Protein AF-A0A0F7FI88-F1 (afdb_monomer_lite)

Radius of gyration: 14.15 Å; chains: 1; bounding box: 34×35×34 Å

Structure (mmCIF, N/CA/C/O backbone):
d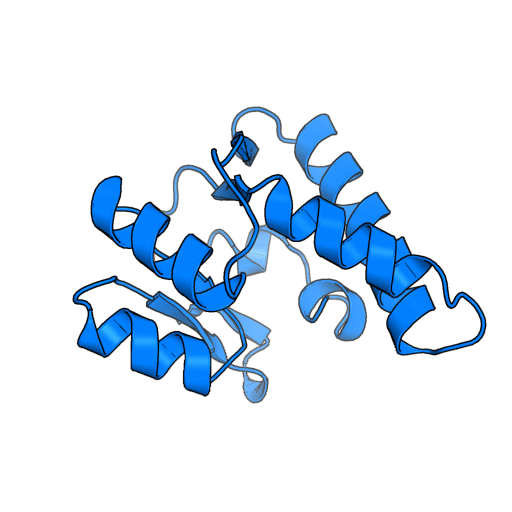ata_AF-A0A0F7FI88-F1
#
_entry.id   AF-A0A0F7FI88-F1
#
loop_
_atom_site.group_PDB
_atom_site.id
_atom_site.type_symbol
_atom_site.label_atom_id
_atom_site.label_alt_id
_atom_site.label_comp_id
_atom_site.label_asym_id
_atom_site.label_entity_id
_atom_site.label_seq_id
_atom_site.pdbx_PDB_ins_code
_atom_site.Cartn_x
_atom_site.Cartn_y
_atom_site.Cartn_z
_atom_site.occupancy
_atom_site.B_iso_or_equiv
_atom_site.auth_seq_id
_atom_site.auth_comp_id
_atom_site.auth_asym_id
_atom_site.auth_atom_id
_atom_site.pdbx_PDB_model_num
ATOM 1 N N . MET A 1 1 ? 4.806 3.608 -4.594 1.00 89.81 1 MET A N 1
ATOM 2 C CA . MET A 1 1 ? 5.409 4.461 -5.653 1.00 89.81 1 MET A CA 1
ATOM 3 C C . MET A 1 1 ? 5.254 5.963 -5.408 1.00 89.81 1 MET A C 1
ATOM 5 O O . MET A 1 1 ? 6.259 6.654 -5.443 1.00 89.81 1 MET A O 1
ATOM 9 N N . TYR A 1 2 ? 4.051 6.491 -5.142 1.00 89.94 2 TYR A N 1
ATOM 10 C CA . TYR A 1 2 ? 3.841 7.946 -4.999 1.00 89.94 2 TYR A CA 1
ATOM 11 C C . TYR A 1 2 ? 4.709 8.612 -3.913 1.00 89.94 2 TYR A C 1
ATOM 13 O O . TYR A 1 2 ? 5.276 9.674 -4.148 1.00 89.94 2 TYR A O 1
ATOM 21 N N . ILE A 1 3 ? 4.851 7.970 -2.745 1.00 90.38 3 ILE A N 1
ATOM 22 C CA . ILE A 1 3 ? 5.708 8.444 -1.640 1.00 90.38 3 ILE A CA 1
ATOM 23 C C . ILE A 1 3 ? 7.147 8.670 -2.127 1.00 90.38 3 ILE A C 1
ATOM 25 O O . ILE A 1 3 ? 7.717 9.728 -1.889 1.00 90.38 3 ILE A O 1
ATOM 29 N N . VAL A 1 4 ? 7.693 7.721 -2.894 1.00 91.75 4 VAL A N 1
ATOM 30 C CA . VAL A 1 4 ? 9.028 7.826 -3.501 1.00 91.75 4 VAL A CA 1
ATOM 31 C C . VAL A 1 4 ? 9.081 8.937 -4.543 1.00 91.75 4 VAL A C 1
ATOM 33 O O . VAL A 1 4 ? 9.974 9.777 -4.500 1.00 91.75 4 VAL A O 1
ATOM 36 N N . GLU A 1 5 ? 8.115 8.970 -5.464 1.00 90.56 5 GLU A N 1
ATOM 37 C CA . GLU A 1 5 ? 8.072 9.968 -6.538 1.00 90.56 5 GLU A CA 1
ATOM 38 C C . GLU A 1 5 ? 8.064 11.402 -5.989 1.00 90.56 5 GLU A C 1
ATOM 40 O O . GLU A 1 5 ? 8.700 12.294 -6.551 1.00 90.56 5 GLU A O 1
ATOM 45 N N . LYS A 1 6 ? 7.350 11.621 -4.883 1.00 89.12 6 LYS A N 1
ATOM 46 C CA . LYS A 1 6 ? 7.225 12.924 -4.227 1.00 89.12 6 LYS A CA 1
ATOM 47 C C . LYS A 1 6 ? 8.220 13.153 -3.094 1.00 89.12 6 LYS A C 1
ATOM 49 O O . LYS A 1 6 ? 8.166 14.217 -2.489 1.00 89.12 6 LYS A O 1
ATOM 54 N N . ARG A 1 7 ? 9.126 12.202 -2.838 1.00 89.69 7 ARG A N 1
ATOM 55 C CA . ARG A 1 7 ? 10.122 12.261 -1.754 1.00 89.69 7 ARG A CA 1
ATOM 56 C C . ARG A 1 7 ? 9.489 12.566 -0.389 1.00 89.69 7 ARG A C 1
ATOM 58 O O . ARG A 1 7 ? 9.991 13.390 0.365 1.00 89.69 7 ARG A O 1
ATOM 65 N N . LEU A 1 8 ? 8.357 11.927 -0.107 1.00 89.12 8 LEU A N 1
ATOM 66 C CA . LEU A 1 8 ? 7.630 12.085 1.152 1.00 89.12 8 LEU A CA 1
ATOM 67 C C . LEU A 1 8 ? 8.184 11.135 2.216 1.00 89.12 8 LEU A C 1
ATOM 69 O O . LEU A 1 8 ? 8.652 10.042 1.892 1.00 89.12 8 LEU A O 1
ATOM 73 N N . ASN A 1 9 ? 8.072 11.524 3.485 1.00 89.00 9 ASN A N 1
ATOM 74 C CA . ASN A 1 9 ? 8.404 10.655 4.608 1.00 89.00 9 ASN A CA 1
ATOM 75 C C . ASN A 1 9 ? 7.293 9.597 4.797 1.00 89.00 9 ASN A C 1
ATOM 77 O O . ASN A 1 9 ? 6.152 9.967 5.077 1.00 89.00 9 ASN A O 1
ATOM 81 N N . PRO A 1 10 ? 7.576 8.288 4.652 1.00 88.50 10 PRO A N 1
ATOM 82 C CA . PRO A 1 10 ? 6.553 7.250 4.773 1.00 88.50 10 PRO A CA 1
ATOM 83 C C . PRO A 1 10 ? 5.911 7.197 6.163 1.00 88.50 10 PRO A C 1
ATOM 85 O O . PRO A 1 10 ? 4.729 6.885 6.247 1.00 88.50 10 PRO A O 1
ATOM 88 N N . ILE A 1 11 ? 6.645 7.529 7.231 1.00 89.25 11 ILE A N 1
ATOM 89 C CA . ILE A 1 11 ? 6.098 7.525 8.594 1.00 89.25 11 ILE A CA 1
ATOM 90 C C . ILE A 1 11 ? 5.047 8.625 8.736 1.00 89.25 11 ILE A C 1
ATOM 92 O O . ILE A 1 11 ? 3.915 8.338 9.101 1.00 89.25 11 ILE A O 1
ATOM 96 N N . GLU A 1 12 ? 5.379 9.857 8.350 1.00 86.62 12 GLU A N 1
ATOM 97 C CA . GLU A 1 12 ? 4.441 10.989 8.401 1.00 86.62 12 GLU A CA 1
ATOM 98 C C . GLU A 1 12 ? 3.205 10.770 7.519 1.00 86.62 12 GLU A C 1
ATOM 100 O O . GLU A 1 12 ? 2.107 11.207 7.856 1.00 86.62 12 GLU A O 1
ATOM 105 N N . VAL A 1 13 ? 3.372 10.090 6.379 1.00 87.81 13 VAL A N 1
ATOM 106 C CA . VAL A 1 13 ? 2.264 9.809 5.460 1.00 87.81 13 VAL A CA 1
ATOM 107 C C . VAL A 1 13 ? 1.341 8.725 6.006 1.00 87.81 13 VAL A C 1
ATOM 109 O O . VAL A 1 13 ? 0.125 8.871 5.901 1.00 87.81 13 VAL A O 1
ATOM 112 N N . LEU A 1 14 ? 1.903 7.627 6.518 1.00 89.00 14 LEU A N 1
ATOM 113 C CA . LEU A 1 14 ? 1.150 6.423 6.881 1.00 89.00 14 LEU A CA 1
ATOM 114 C C . LEU A 1 14 ? 0.642 6.439 8.329 1.00 89.00 14 LEU A C 1
ATOM 116 O O . LEU A 1 14 ? -0.320 5.740 8.631 1.00 89.00 14 LEU A O 1
ATOM 120 N N . PHE A 1 15 ? 1.238 7.268 9.187 1.00 88.25 15 PHE A N 1
ATOM 121 C CA . PHE A 1 15 ? 0.855 7.466 10.585 1.00 88.25 15 PHE A CA 1
ATOM 122 C C . PHE A 1 15 ? 0.451 8.932 10.822 1.00 88.25 15 PHE A C 1
ATOM 124 O O . PHE A 1 15 ? 1.146 9.660 11.535 1.00 88.25 15 PHE A O 1
ATOM 131 N N . PRO A 1 16 ? -0.640 9.409 10.192 1.00 82.25 16 PRO A N 1
ATOM 132 C CA . PRO A 1 16 ? -1.092 10.783 10.373 1.00 82.25 16 PRO A CA 1
ATOM 133 C C . PRO A 1 16 ? -1.533 11.021 11.822 1.00 82.25 16 PRO A C 1
ATOM 135 O O . PRO A 1 16 ? -2.206 10.184 12.416 1.00 82.25 16 PRO A O 1
ATOM 138 N N . ALA A 1 17 ? -1.218 12.191 12.381 1.00 78.38 17 ALA A N 1
ATOM 139 C CA . ALA A 1 17 ? -1.577 12.533 13.761 1.00 78.38 17 ALA A CA 1
ATOM 140 C C . ALA A 1 17 ? -3.099 12.516 14.003 1.00 78.38 17 ALA A C 1
ATOM 142 O O . ALA A 1 17 ? -3.556 12.285 15.119 1.00 78.38 17 ALA A O 1
ATOM 143 N N . GLU A 1 18 ? -3.887 12.755 12.953 1.00 79.56 18 GLU A N 1
ATOM 144 C CA . GLU A 1 18 ? -5.344 12.822 13.016 1.00 79.56 18 GLU A CA 1
ATOM 145 C C . GLU A 1 18 ? -6.039 11.446 13.063 1.00 79.56 18 GLU A C 1
ATOM 147 O O . GLU A 1 18 ? -7.236 11.393 13.347 1.00 79.56 18 GLU A O 1
ATOM 152 N N . LYS A 1 19 ? -5.333 10.336 12.788 1.00 77.25 19 LYS A N 1
ATOM 153 C CA . LYS A 1 19 ? -5.895 8.978 12.874 1.00 77.25 19 LYS A CA 1
ATOM 154 C C . LYS A 1 19 ? -4.928 8.016 13.572 1.00 77.25 19 LYS A C 1
ATOM 156 O O . LYS A 1 19 ? -3.783 7.902 13.143 1.00 77.25 19 LYS A O 1
ATOM 161 N N . PRO A 1 20 ? -5.379 7.255 14.586 1.00 80.88 20 PRO A N 1
ATOM 162 C CA . PRO A 1 20 ? -4.523 6.321 15.308 1.00 80.88 20 PRO A CA 1
ATOM 163 C C . PRO A 1 20 ? -4.263 5.060 14.469 1.00 80.88 20 PRO A C 1
ATOM 165 O O . PRO A 1 20 ? -4.888 4.021 14.665 1.00 80.88 20 PRO A O 1
ATOM 168 N N . ILE A 1 21 ? -3.338 5.150 13.513 1.00 87.19 21 ILE A N 1
ATOM 169 C CA . ILE A 1 21 ? -2.811 3.985 12.800 1.00 87.19 21 ILE A CA 1
ATOM 170 C C . ILE A 1 21 ? -1.736 3.358 13.678 1.00 87.19 21 ILE A C 1
ATOM 172 O O . ILE A 1 21 ? -0.753 4.003 14.023 1.00 87.19 21 ILE A O 1
ATOM 176 N N . CYS A 1 22 ? -1.933 2.107 14.078 1.00 87.06 22 CYS A N 1
ATOM 177 C CA . CYS A 1 22 ? -0.984 1.395 14.933 1.00 87.06 22 CYS A CA 1
ATOM 178 C C . CYS A 1 22 ? 0.010 0.549 14.132 1.00 87.06 22 CYS A C 1
ATOM 180 O O . CYS A 1 22 ? 1.131 0.326 14.584 1.00 87.06 22 CYS A O 1
ATOM 182 N N . HIS A 1 23 ? -0.397 0.076 12.954 1.00 93.88 23 HIS A N 1
ATOM 183 C CA . HIS A 1 23 ? 0.378 -0.874 12.174 1.00 93.88 23 HIS A CA 1
ATOM 184 C C . HIS A 1 23 ? 0.006 -0.811 10.691 1.00 93.88 23 HIS A C 1
ATOM 186 O O . HIS A 1 23 ? -1.166 -0.671 10.340 1.00 93.88 23 HIS A O 1
ATOM 192 N N . VAL A 1 24 ? 1.002 -0.951 9.820 1.00 94.69 24 VAL A N 1
ATOM 193 C CA . VAL A 1 24 ? 0.839 -0.982 8.365 1.00 94.69 24 VAL A CA 1
ATOM 194 C C . VAL A 1 24 ? 1.228 -2.358 7.847 1.00 94.69 24 VAL A C 1
ATOM 196 O O . VAL A 1 24 ? 2.361 -2.807 8.004 1.00 94.69 24 VAL A O 1
ATOM 199 N N . VAL A 1 25 ? 0.291 -3.007 7.166 1.00 94.75 25 VAL A N 1
ATOM 200 C CA . VAL A 1 25 ? 0.544 -4.270 6.473 1.00 94.75 25 VAL A CA 1
ATOM 201 C C . VAL A 1 25 ? 0.848 -4.009 5.005 1.00 94.75 25 VAL A C 1
ATOM 203 O O . VAL A 1 25 ? 0.167 -3.228 4.341 1.00 94.75 25 VAL A O 1
ATOM 206 N N . ILE A 1 26 ? 1.877 -4.672 4.491 1.00 94.25 26 ILE A N 1
ATOM 207 C CA . ILE A 1 26 ? 2.263 -4.623 3.085 1.00 94.25 26 ILE A CA 1
ATOM 208 C C . ILE A 1 26 ? 1.958 -5.994 2.489 1.00 94.25 26 ILE A C 1
ATOM 210 O O . ILE A 1 26 ? 2.572 -6.984 2.882 1.00 94.25 26 ILE A O 1
ATOM 214 N N . PRO A 1 27 ? 1.003 -6.096 1.562 1.00 93.75 27 PRO A N 1
ATOM 215 C CA . PRO A 1 27 ? 0.741 -7.361 0.899 1.00 93.75 27 PRO A CA 1
ATOM 216 C C . PRO A 1 27 ? 1.874 -7.766 -0.045 1.00 93.75 27 PRO A C 1
ATOM 218 O O . PRO A 1 27 ? 2.391 -6.941 -0.801 1.00 93.75 27 PRO A O 1
ATOM 221 N N . ASP A 1 28 ? 2.230 -9.046 -0.051 1.00 91.81 28 ASP A N 1
ATOM 222 C CA . ASP A 1 28 ? 3.245 -9.614 -0.944 1.00 91.81 28 ASP A CA 1
ATOM 223 C C . ASP A 1 28 ? 2.929 -9.385 -2.431 1.00 91.81 28 ASP A C 1
ATOM 225 O O . ASP A 1 28 ? 3.827 -9.100 -3.223 1.00 91.81 28 ASP A O 1
ATOM 229 N N . VAL A 1 29 ? 1.649 -9.403 -2.809 1.00 91.25 29 VAL A N 1
ATOM 230 C CA . VAL A 1 29 ? 1.191 -9.100 -4.176 1.00 91.25 29 VAL A CA 1
ATOM 231 C C . VAL A 1 29 ? 1.601 -7.698 -4.642 1.00 91.25 29 VAL A C 1
ATOM 233 O O . VAL A 1 29 ? 1.962 -7.529 -5.806 1.00 91.25 29 VAL A O 1
ATOM 236 N N . VAL A 1 30 ? 1.638 -6.712 -3.735 1.00 91.19 30 VAL A N 1
ATOM 237 C CA . VAL A 1 30 ? 2.101 -5.345 -4.036 1.00 91.19 30 VAL A CA 1
ATOM 238 C C . VAL A 1 30 ? 3.605 -5.345 -4.280 1.00 91.19 30 VAL A C 1
ATOM 240 O O . VAL A 1 30 ? 4.087 -4.697 -5.208 1.00 91.19 30 VAL A O 1
ATOM 243 N N . HIS A 1 31 ? 4.363 -6.097 -3.480 1.00 90.62 31 HIS A N 1
ATOM 244 C CA . HIS A 1 31 ? 5.802 -6.241 -3.681 1.00 90.62 31 HIS A CA 1
ATOM 245 C C . HIS A 1 31 ? 6.114 -6.916 -5.026 1.00 90.62 31 HIS A C 1
ATOM 247 O O . HIS A 1 31 ? 6.953 -6.428 -5.783 1.00 90.62 31 HIS A O 1
ATOM 253 N N . ASN A 1 32 ? 5.380 -7.974 -5.375 1.00 90.50 32 ASN A N 1
ATOM 254 C CA . ASN A 1 32 ? 5.514 -8.670 -6.656 1.00 90.50 32 ASN A CA 1
ATOM 255 C C . ASN A 1 32 ? 5.206 -7.747 -7.847 1.00 90.50 32 ASN A C 1
ATOM 257 O O . ASN A 1 32 ? 5.888 -7.799 -8.872 1.00 90.50 32 ASN A O 1
ATOM 261 N N . GLU A 1 33 ? 4.199 -6.880 -7.731 1.00 90.50 33 GLU A N 1
ATOM 262 C CA . GLU A 1 33 ? 3.898 -5.889 -8.764 1.00 90.50 33 GLU A CA 1
ATOM 263 C C . GLU A 1 33 ? 5.021 -4.856 -8.912 1.00 90.50 33 GLU A C 1
ATOM 265 O O . GLU A 1 33 ? 5.443 -4.558 -10.031 1.00 90.50 33 GLU A O 1
ATOM 270 N N . LEU A 1 34 ? 5.569 -4.355 -7.800 1.00 93.12 34 LEU A N 1
ATOM 271 C CA . LEU A 1 34 ? 6.723 -3.458 -7.843 1.00 93.12 34 LEU A CA 1
ATOM 272 C C . LEU A 1 34 ? 7.926 -4.122 -8.520 1.00 93.12 34 LEU A C 1
ATOM 274 O O . LEU A 1 34 ? 8.589 -3.475 -9.329 1.00 93.12 34 LEU A O 1
ATOM 278 N N . GLN A 1 35 ? 8.184 -5.405 -8.244 1.00 93.12 35 GLN A N 1
ATOM 279 C CA . GLN A 1 35 ? 9.257 -6.157 -8.897 1.00 93.12 35 GLN A CA 1
ATOM 280 C C . GLN A 1 35 ? 9.046 -6.227 -10.412 1.00 93.12 35 GLN A C 1
ATOM 282 O O . GLN A 1 35 ? 9.955 -5.871 -11.167 1.00 93.12 35 GLN A O 1
ATOM 287 N N . LYS A 1 36 ? 7.837 -6.584 -10.866 1.00 92.12 36 LYS A N 1
ATOM 288 C CA . LYS A 1 36 ? 7.483 -6.595 -12.297 1.00 92.12 36 LYS A CA 1
ATOM 289 C C . LYS A 1 36 ? 7.691 -5.226 -12.943 1.00 92.12 36 LYS A C 1
ATOM 291 O O . LYS A 1 36 ? 8.292 -5.137 -14.008 1.00 92.12 36 LYS A O 1
ATOM 296 N N . LEU A 1 37 ? 7.246 -4.153 -12.287 1.00 92.81 37 LEU A N 1
ATOM 297 C CA . LEU A 1 37 ? 7.425 -2.786 -12.784 1.00 92.81 37 LEU A CA 1
ATOM 298 C C . LEU A 1 37 ? 8.899 -2.363 -12.825 1.00 92.81 37 LEU A C 1
ATOM 300 O O . LEU A 1 37 ? 9.298 -1.633 -13.728 1.00 92.81 37 LEU A O 1
ATOM 304 N N . SER A 1 38 ? 9.707 -2.818 -11.868 1.00 94.50 38 SER A N 1
ATOM 305 C CA . SER A 1 38 ? 11.136 -2.496 -11.779 1.00 94.50 38 SER A CA 1
ATOM 306 C C . SER A 1 38 ? 12.000 -3.195 -12.834 1.00 94.50 38 SER A C 1
ATOM 308 O O . SER A 1 38 ? 13.157 -2.813 -13.015 1.00 94.50 38 SER A O 1
ATOM 310 N N . ALA A 1 39 ? 11.454 -4.195 -13.537 1.00 92.75 39 ALA A N 1
ATOM 311 C CA . ALA A 1 39 ? 12.172 -4.925 -14.577 1.00 92.75 39 ALA A CA 1
ATOM 312 C C . ALA A 1 39 ? 12.598 -4.006 -15.735 1.00 92.75 39 ALA A C 1
ATOM 314 O O . ALA A 1 39 ? 13.706 -4.141 -16.252 1.00 92.75 39 ALA A O 1
ATOM 315 N N . ASP A 1 40 ? 11.768 -3.020 -16.089 1.00 91.06 40 ASP A N 1
ATOM 316 C CA . ASP A 1 40 ? 12.117 -1.998 -17.078 1.00 91.06 40 ASP A CA 1
ATOM 317 C C . ASP A 1 40 ? 12.846 -0.816 -16.421 1.00 91.06 40 ASP A C 1
ATOM 319 O O . ASP A 1 40 ? 12.276 0.250 -16.156 1.00 91.06 40 ASP A O 1
ATOM 323 N N . LYS A 1 41 ? 14.141 -1.016 -16.167 1.00 82.06 41 LYS A N 1
ATOM 324 C CA . LYS A 1 41 ? 15.019 -0.027 -15.521 1.00 82.06 41 LYS A CA 1
ATOM 325 C C . LYS A 1 41 ? 15.300 1.214 -16.374 1.00 82.06 41 LYS A C 1
ATOM 327 O O . LYS A 1 41 ? 15.788 2.202 -15.831 1.00 82.06 41 LYS A O 1
ATOM 332 N N . ALA A 1 42 ? 15.013 1.180 -17.676 1.00 86.69 42 ALA A N 1
ATOM 333 C CA . ALA A 1 42 ? 15.177 2.339 -18.550 1.00 86.69 42 ALA A CA 1
ATOM 334 C C . ALA A 1 42 ? 14.014 3.333 -18.391 1.00 86.69 42 ALA A C 1
ATOM 336 O O . ALA A 1 42 ? 14.174 4.533 -18.620 1.00 86.69 42 ALA A O 1
ATOM 337 N N . SER A 1 43 ? 12.845 2.855 -17.955 1.00 94.44 43 SER A N 1
ATOM 338 C CA . SER A 1 43 ? 11.681 3.704 -17.729 1.00 94.44 43 SER A CA 1
ATOM 339 C C . SER A 1 43 ? 11.734 4.445 -16.387 1.00 94.44 43 SER A C 1
ATOM 341 O O . SER A 1 43 ? 12.104 3.902 -15.342 1.00 94.44 43 SER A O 1
ATOM 343 N N . LYS A 1 44 ? 11.231 5.688 -16.368 1.00 92.94 44 LYS A N 1
ATOM 344 C CA . LYS A 1 44 ? 11.027 6.453 -15.122 1.00 92.94 44 LYS A CA 1
ATOM 345 C C . LYS A 1 44 ? 10.182 5.672 -14.107 1.00 92.94 44 LYS A C 1
ATOM 347 O O . LYS A 1 44 ? 10.442 5.731 -12.907 1.00 92.94 44 LYS A O 1
ATOM 352 N N . LYS A 1 45 ? 9.164 4.944 -14.585 1.00 91.81 45 LYS A N 1
ATOM 353 C CA . LYS A 1 45 ? 8.271 4.137 -13.744 1.00 91.81 45 LYS A CA 1
ATOM 354 C C . LYS A 1 45 ? 9.035 2.990 -13.077 1.00 91.81 45 LYS A C 1
ATOM 356 O O . LYS A 1 45 ? 8.869 2.797 -11.874 1.00 91.81 45 LYS A O 1
ATOM 361 N N . GLY A 1 46 ? 9.897 2.295 -13.816 1.00 94.69 46 GLY A N 1
ATOM 362 C CA . GLY A 1 46 ? 10.713 1.207 -13.285 1.00 94.69 46 GLY A CA 1
ATOM 363 C C . GLY A 1 46 ? 11.759 1.677 -12.282 1.00 94.69 46 GLY A C 1
ATOM 364 O O . GLY A 1 46 ? 11.891 1.068 -11.223 1.00 94.69 46 GLY A O 1
ATOM 365 N N . VAL A 1 47 ? 12.407 2.824 -12.521 1.00 94.75 47 VAL A N 1
ATOM 366 C CA . VAL A 1 47 ? 13.313 3.443 -11.533 1.00 94.75 47 VAL A CA 1
ATOM 367 C C . VAL A 1 47 ? 12.575 3.763 -10.226 1.00 94.75 47 VAL A C 1
ATOM 369 O O . VAL A 1 47 ? 13.058 3.442 -9.142 1.00 94.75 47 VAL A O 1
ATOM 372 N N . ILE A 1 48 ? 11.373 4.346 -10.303 1.00 95.50 48 ILE A N 1
ATOM 373 C CA . ILE A 1 48 ? 10.559 4.638 -9.110 1.00 95.50 48 ILE A CA 1
ATOM 374 C C . ILE A 1 48 ? 10.126 3.347 -8.403 1.00 95.50 48 ILE A C 1
ATOM 376 O O . ILE A 1 48 ? 10.095 3.314 -7.172 1.00 95.50 48 ILE A O 1
ATOM 380 N N . ALA A 1 49 ? 9.780 2.297 -9.151 1.00 95.88 49 ALA A N 1
ATOM 381 C CA . ALA A 1 49 ? 9.402 1.009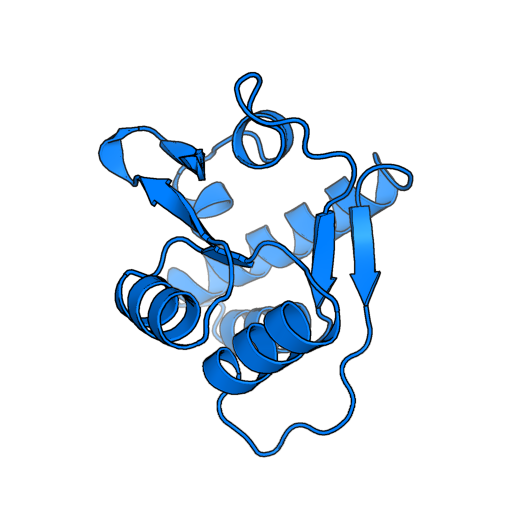 -8.581 1.00 95.88 49 ALA A CA 1
ATOM 382 C C . ALA A 1 49 ?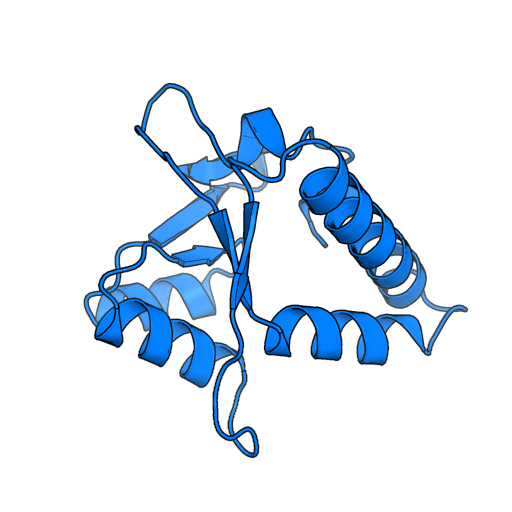 10.578 0.357 -7.836 1.00 95.88 49 ALA A C 1
ATOM 384 O O . ALA A 1 49 ? 10.403 -0.060 -6.694 1.00 95.88 49 ALA A O 1
ATOM 385 N N . ALA A 1 50 ? 11.782 0.373 -8.417 1.00 95.44 50 ALA A N 1
ATOM 386 C CA . ALA A 1 50 ? 13.001 -0.113 -7.768 1.00 95.44 50 ALA A CA 1
ATOM 387 C C . ALA A 1 50 ? 13.291 0.636 -6.456 1.00 95.44 50 ALA A C 1
ATOM 389 O O . ALA A 1 50 ? 13.500 0.020 -5.413 1.00 95.44 50 ALA A O 1
ATOM 390 N N . SER A 1 51 ? 13.211 1.968 -6.471 1.00 95.69 51 SER A N 1
ATOM 391 C CA . SER A 1 51 ? 13.373 2.775 -5.256 1.00 95.69 51 SER A CA 1
ATOM 392 C C . SER A 1 51 ? 12.273 2.520 -4.218 1.00 95.69 51 SER A C 1
ATOM 394 O O . SER A 1 51 ? 12.528 2.603 -3.020 1.00 95.69 51 SER A O 1
ATOM 396 N N . ALA A 1 52 ? 11.049 2.193 -4.647 1.00 95.75 52 ALA A N 1
ATOM 397 C CA . ALA A 1 52 ? 9.966 1.826 -3.737 1.00 95.75 52 ALA A CA 1
ATOM 398 C C . ALA A 1 52 ? 10.203 0.479 -3.052 1.00 95.75 52 ALA A C 1
ATOM 400 O O . ALA A 1 52 ? 9.899 0.371 -1.869 1.00 95.75 52 ALA A O 1
ATOM 401 N N . ILE A 1 53 ? 10.775 -0.501 -3.753 1.00 95.81 53 ILE A N 1
ATOM 402 C CA . ILE A 1 53 ? 11.181 -1.783 -3.160 1.00 95.81 53 ILE A CA 1
ATOM 403 C C . ILE A 1 53 ? 12.209 -1.543 -2.051 1.00 95.81 53 ILE A C 1
ATOM 405 O O . ILE A 1 53 ? 11.978 -1.948 -0.915 1.00 95.81 53 ILE A O 1
ATOM 409 N N . ILE A 1 54 ? 13.276 -0.794 -2.352 1.00 95.88 54 ILE A N 1
ATOM 410 C CA . ILE A 1 54 ? 14.334 -0.466 -1.380 1.00 95.88 54 ILE A CA 1
ATOM 411 C C . ILE A 1 54 ? 13.751 0.254 -0.159 1.00 95.88 54 ILE A C 1
ATOM 413 O O . ILE A 1 54 ? 14.074 -0.088 0.978 1.00 95.88 54 ILE A O 1
ATOM 417 N N . LEU A 1 55 ? 12.870 1.236 -0.386 1.00 94.88 55 LEU A N 1
ATOM 418 C CA . LEU A 1 55 ? 12.219 1.963 0.701 1.00 94.88 55 LEU A CA 1
ATOM 419 C C . LEU A 1 55 ? 11.408 1.019 1.592 1.00 94.88 55 LEU A C 1
ATOM 421 O O . LEU A 1 55 ? 11.521 1.117 2.809 1.00 94.88 55 LEU A O 1
ATOM 425 N N . VAL A 1 56 ? 10.611 0.125 0.997 1.00 94.31 56 VAL A N 1
ATOM 426 C CA . VAL A 1 56 ? 9.789 -0.853 1.724 1.00 94.31 56 VAL A CA 1
ATOM 427 C C . VAL A 1 56 ? 10.660 -1.779 2.577 1.00 94.31 56 VAL A C 1
ATOM 429 O O . VAL A 1 56 ? 10.383 -1.975 3.759 1.00 94.31 56 VAL A O 1
ATOM 432 N N . GLU A 1 57 ? 11.736 -2.317 2.010 1.00 94.69 57 GLU A N 1
ATOM 433 C CA . GLU A 1 57 ? 12.668 -3.182 2.738 1.00 94.69 57 GLU A CA 1
ATOM 434 C C . GLU A 1 57 ? 13.335 -2.448 3.908 1.00 94.69 57 GLU A C 1
ATOM 436 O O . GLU A 1 57 ? 13.439 -2.994 5.009 1.00 94.69 57 GLU A O 1
ATOM 441 N N . GLN A 1 58 ? 13.731 -1.187 3.707 1.00 94.88 58 GLN A N 1
ATOM 442 C CA . GLN A 1 58 ? 14.288 -0.356 4.773 1.00 94.88 58 GLN A CA 1
ATOM 443 C C . GLN A 1 58 ? 13.284 -0.100 5.898 1.00 94.88 58 GLN A C 1
ATOM 445 O O . GLN A 1 58 ? 13.631 -0.309 7.057 1.00 94.88 58 GLN A O 1
ATOM 450 N N . ILE A 1 59 ? 12.048 0.322 5.600 1.00 94.50 59 ILE A N 1
ATOM 451 C CA . ILE A 1 59 ? 11.066 0.613 6.661 1.00 94.50 59 ILE A CA 1
ATOM 452 C C . ILE A 1 59 ? 10.703 -0.632 7.464 1.00 94.50 59 ILE A C 1
ATOM 454 O O . ILE A 1 59 ? 10.579 -0.525 8.680 1.00 94.50 59 ILE A O 1
ATOM 458 N N . LEU A 1 60 ? 10.611 -1.800 6.827 1.00 93.69 60 LEU A N 1
ATOM 459 C CA . LEU A 1 60 ? 10.371 -3.065 7.521 1.00 93.69 60 LEU A CA 1
ATOM 460 C C . LEU A 1 60 ? 11.532 -3.438 8.443 1.00 93.69 60 LEU A C 1
ATOM 462 O O . LEU A 1 60 ? 11.310 -3.856 9.576 1.00 93.69 60 LEU A O 1
ATOM 466 N N . LYS A 1 61 ? 12.773 -3.246 7.982 1.00 94.56 61 LYS A N 1
ATOM 467 C CA . LYS A 1 61 ? 13.970 -3.512 8.786 1.00 94.56 61 LYS A CA 1
ATOM 468 C C . LYS A 1 61 ? 14.099 -2.545 9.964 1.00 94.56 61 LYS A C 1
ATOM 470 O O . LYS A 1 61 ? 14.462 -2.962 11.059 1.00 94.56 61 LYS A O 1
ATOM 475 N N . THR A 1 62 ? 13.849 -1.259 9.737 1.00 95.12 62 THR A N 1
ATOM 476 C CA . THR A 1 62 ? 14.054 -0.204 10.738 1.00 95.12 62 THR A CA 1
ATOM 477 C C . THR A 1 62 ? 12.879 -0.083 11.709 1.00 95.12 62 THR A C 1
ATOM 479 O O . THR A 1 62 ? 13.081 0.318 12.850 1.00 95.12 62 THR A O 1
ATOM 482 N N . ASN A 1 63 ? 11.663 -0.446 11.292 1.00 93.44 63 ASN A N 1
ATOM 483 C CA . ASN A 1 63 ? 10.438 -0.278 12.079 1.00 93.44 63 ASN A CA 1
ATOM 484 C C . ASN A 1 63 ? 9.588 -1.569 12.117 1.00 93.44 63 ASN A C 1
ATOM 486 O O . ASN A 1 63 ? 8.405 -1.531 11.765 1.00 93.44 63 ASN A O 1
ATOM 490 N N . PRO A 1 64 ? 10.137 -2.710 12.574 1.00 92.81 64 PRO A N 1
ATOM 491 C CA . PRO A 1 64 ? 9.459 -4.012 12.506 1.00 92.81 64 PRO A CA 1
ATOM 492 C C . PRO A 1 64 ? 8.170 -4.092 13.343 1.00 92.81 64 PRO A C 1
ATOM 494 O O . PRO A 1 64 ? 7.303 -4.914 13.073 1.00 92.81 64 PRO A O 1
ATOM 497 N N . ASN A 1 65 ? 8.011 -3.221 14.343 1.00 92.94 65 ASN A N 1
ATOM 498 C CA . ASN A 1 65 ? 6.791 -3.156 15.155 1.00 92.94 65 ASN A CA 1
ATOM 499 C C . ASN A 1 65 ? 5.658 -2.378 14.463 1.00 92.94 65 ASN A C 1
ATOM 501 O O . ASN A 1 65 ? 4.487 -2.556 14.791 1.00 92.94 65 ASN A O 1
ATOM 505 N N . LEU A 1 66 ? 5.999 -1.510 13.507 1.00 93.44 66 LEU A N 1
ATOM 506 C CA . LEU A 1 66 ? 5.046 -0.648 12.804 1.00 93.44 66 LEU A CA 1
ATOM 507 C C . LEU A 1 66 ? 4.664 -1.199 11.429 1.00 93.44 66 LEU A C 1
ATOM 509 O O . LEU A 1 66 ? 3.612 -0.836 10.911 1.00 93.44 66 LEU A O 1
ATOM 513 N N . PHE A 1 67 ? 5.496 -2.065 10.845 1.00 95.75 67 PHE A N 1
ATOM 514 C CA . PHE A 1 67 ? 5.293 -2.603 9.504 1.00 95.75 67 PHE A CA 1
ATOM 515 C C . PHE A 1 67 ? 5.481 -4.114 9.465 1.00 95.75 67 PHE A C 1
ATOM 517 O O . PHE A 1 67 ? 6.420 -4.641 10.058 1.00 95.75 67 PHE A O 1
ATOM 524 N N . SER A 1 68 ? 4.646 -4.804 8.692 1.00 94.88 68 SER A N 1
ATOM 525 C CA . SER A 1 68 ? 4.817 -6.230 8.405 1.00 94.88 68 SER A CA 1
ATOM 526 C C . SER A 1 68 ? 4.405 -6.589 6.980 1.00 94.88 68 SER A C 1
ATOM 528 O O . SER A 1 68 ? 3.652 -5.862 6.328 1.00 94.88 68 SER A O 1
ATOM 530 N N . TYR A 1 69 ? 4.905 -7.728 6.494 1.00 93.94 69 TYR A N 1
ATOM 531 C CA . TYR A 1 69 ? 4.390 -8.356 5.281 1.00 93.94 69 TYR A CA 1
ATOM 532 C C . TYR A 1 69 ? 3.240 -9.300 5.610 1.00 93.94 69 TYR A C 1
ATOM 534 O O . TYR A 1 69 ? 3.305 -10.055 6.581 1.00 93.94 69 TYR A O 1
ATOM 542 N N . ILE A 1 70 ? 2.238 -9.325 4.735 1.00 92.94 70 ILE A N 1
ATOM 543 C CA . ILE A 1 70 ? 1.215 -10.370 4.731 1.00 92.94 70 ILE A CA 1
ATOM 544 C C . ILE A 1 70 ? 1.231 -11.104 3.396 1.00 92.94 70 ILE A C 1
ATOM 546 O O . ILE A 1 70 ? 1.409 -10.497 2.340 1.00 92.94 70 ILE A O 1
ATOM 550 N N . LYS A 1 71 ? 1.041 -12.421 3.454 1.00 90.38 71 LYS A N 1
ATOM 551 C CA . LYS A 1 71 ? 0.895 -13.262 2.269 1.00 90.38 71 LYS A CA 1
ATOM 552 C C . LYS A 1 71 ? -0.577 -13.345 1.889 1.00 90.38 71 LYS A C 1
ATOM 554 O O . LYS A 1 71 ? -1.385 -13.742 2.730 1.00 90.38 71 LYS A O 1
ATOM 559 N N . ILE A 1 72 ? -0.912 -13.019 0.645 1.00 87.56 72 ILE A N 1
ATOM 560 C CA . ILE A 1 72 ? -2.262 -13.216 0.111 1.00 87.56 72 ILE A CA 1
ATOM 561 C C . ILE A 1 72 ? -2.299 -14.509 -0.712 1.00 87.56 72 ILE A C 1
ATOM 563 O O . ILE A 1 72 ? -1.434 -14.768 -1.550 1.00 87.56 72 ILE A O 1
ATOM 567 N N . ALA A 1 73 ? -3.289 -15.361 -0.445 1.00 75.56 73 ALA A N 1
ATOM 568 C CA . ALA A 1 73 ? -3.451 -16.631 -1.142 1.00 75.56 73 ALA A CA 1
ATOM 569 C C . ALA A 1 73 ? -4.176 -16.442 -2.485 1.00 75.56 73 ALA A C 1
ATOM 571 O O . ALA A 1 73 ? -5.236 -15.831 -2.525 1.00 75.56 73 ALA A O 1
ATOM 572 N N . GLY A 1 74 ? -3.628 -17.039 -3.553 1.00 62.62 74 GLY A N 1
ATOM 573 C CA . GLY A 1 74 ? -4.235 -17.100 -4.889 1.00 62.62 74 GLY A CA 1
ATOM 574 C C . GLY A 1 74 ? -4.126 -15.788 -5.670 1.00 62.62 74 GLY A C 1
ATOM 575 O O . GLY A 1 74 ? -4.662 -14.773 -5.255 1.00 62.62 74 GLY A O 1
ATOM 576 N N . THR A 1 75 ? -3.450 -15.780 -6.824 1.00 60.47 75 THR A N 1
ATOM 577 C CA . THR A 1 75 ? -3.453 -14.586 -7.693 1.00 60.47 75 THR A CA 1
ATOM 578 C C . THR A 1 75 ? -3.441 -14.931 -9.185 1.00 60.47 75 THR A C 1
ATOM 580 O O . THR A 1 75 ? -2.401 -14.937 -9.839 1.00 60.47 75 THR A O 1
ATOM 583 N N . HIS A 1 76 ? -4.636 -15.166 -9.738 1.00 57.19 76 HIS A N 1
ATOM 584 C CA . HIS A 1 76 ? -4.927 -14.998 -11.174 1.00 57.19 76 HIS A CA 1
ATOM 585 C C . HIS A 1 76 ? -5.868 -13.806 -11.446 1.00 57.19 76 HIS A C 1
ATOM 587 O O . HIS A 1 76 ? -6.214 -13.550 -12.596 1.00 57.19 76 HIS A O 1
ATOM 593 N N . GLU A 1 77 ? -6.269 -13.071 -10.406 1.00 64.94 77 GLU A N 1
ATOM 594 C CA . GLU A 1 77 ? -7.233 -11.970 -10.482 1.00 64.94 77 GLU A CA 1
ATOM 595 C C . GLU A 1 77 ? -6.563 -10.586 -10.414 1.00 64.94 77 GLU A C 1
ATOM 597 O O . GLU A 1 77 ? -5.392 -10.448 -10.054 1.00 64.94 77 GLU A O 1
ATOM 602 N N . ASP A 1 78 ? -7.335 -9.558 -10.776 1.00 83.56 78 ASP A N 1
ATOM 603 C CA . ASP A 1 78 ? -7.002 -8.137 -10.640 1.00 83.56 78 ASP A CA 1
ATOM 604 C C . ASP A 1 78 ? -6.530 -7.801 -9.211 1.00 83.56 78 ASP A C 1
ATOM 606 O O . ASP A 1 78 ? -7.285 -7.969 -8.249 1.00 83.56 78 ASP A O 1
ATOM 610 N N . ILE A 1 79 ? -5.295 -7.298 -9.074 1.00 87.00 79 ILE A N 1
ATOM 611 C CA . ILE A 1 79 ? -4.660 -6.987 -7.779 1.00 87.00 79 ILE A CA 1
ATOM 612 C C . ILE A 1 79 ? -5.522 -6.015 -6.970 1.00 87.00 79 ILE A C 1
ATOM 614 O O . ILE A 1 79 ? -5.674 -6.202 -5.763 1.00 87.00 79 ILE A O 1
ATOM 618 N N . ASP A 1 80 ? -6.142 -5.024 -7.614 1.00 89.56 80 ASP A N 1
ATOM 619 C CA . ASP A 1 80 ? -7.002 -4.067 -6.918 1.00 89.56 80 ASP A CA 1
ATOM 620 C C . ASP A 1 80 ? -8.194 -4.764 -6.254 1.00 89.56 80 ASP A C 1
ATOM 622 O O . ASP A 1 80 ? -8.518 -4.483 -5.099 1.00 89.56 80 ASP A O 1
ATOM 626 N N . SER A 1 81 ? -8.828 -5.706 -6.961 1.00 89.69 81 SER A N 1
ATOM 627 C CA . SER A 1 81 ? -9.932 -6.511 -6.422 1.00 89.69 81 SER A CA 1
ATOM 628 C C . SER A 1 81 ? -9.483 -7.351 -5.230 1.00 89.69 81 SER A C 1
ATOM 630 O O . SER A 1 81 ? -10.168 -7.378 -4.207 1.00 89.69 81 SER A O 1
ATOM 632 N N . VAL A 1 82 ? -8.312 -7.983 -5.342 1.00 90.81 82 VAL A N 1
ATOM 633 C CA . VAL A 1 82 ? -7.722 -8.808 -4.282 1.00 90.81 82 VAL A CA 1
ATOM 634 C C . VAL A 1 82 ? -7.453 -7.975 -3.025 1.00 90.81 82 VAL A C 1
ATOM 636 O O . VAL A 1 82 ? -7.858 -8.356 -1.929 1.00 90.81 82 VAL A O 1
ATOM 639 N N . LEU A 1 83 ? -6.837 -6.799 -3.173 1.00 93.00 83 LEU A N 1
ATOM 640 C CA . LEU A 1 83 ? -6.531 -5.904 -2.054 1.00 93.00 83 LEU A CA 1
ATOM 641 C C . LEU A 1 83 ? -7.793 -5.396 -1.350 1.00 93.00 83 LEU A C 1
ATOM 643 O O . LEU A 1 83 ? -7.834 -5.342 -0.121 1.00 93.00 83 LEU A O 1
ATOM 647 N N . ILE A 1 84 ? -8.831 -5.043 -2.112 1.00 94.56 84 ILE A N 1
ATOM 648 C CA . ILE A 1 84 ? -10.114 -4.605 -1.548 1.00 94.56 84 ILE A CA 1
ATOM 649 C C . ILE A 1 84 ? -10.807 -5.767 -0.824 1.00 94.56 84 ILE A C 1
ATOM 651 O O . ILE A 1 84 ? -11.336 -5.578 0.273 1.00 94.56 84 ILE A O 1
ATOM 655 N N . GLY A 1 85 ? -10.795 -6.964 -1.416 1.00 92.75 85 GLY A N 1
ATOM 656 C CA . GLY A 1 85 ? -11.369 -8.171 -0.825 1.00 92.75 85 GLY A CA 1
ATOM 657 C C . GLY A 1 85 ? -10.713 -8.534 0.506 1.00 92.75 85 GLY A C 1
ATOM 658 O O . GLY A 1 85 ? -11.412 -8.727 1.499 1.00 92.75 85 GLY A O 1
ATOM 659 N N . GLU A 1 86 ? -9.381 -8.537 0.553 1.00 92.81 86 GLU A N 1
ATOM 660 C CA . GLU A 1 86 ? -8.622 -8.793 1.782 1.00 92.81 86 GLU A CA 1
ATOM 661 C C . GLU A 1 86 ? -8.865 -7.722 2.846 1.00 92.81 86 GLU A C 1
ATOM 663 O O . GLU A 1 86 ? -9.076 -8.052 4.015 1.00 92.81 86 GLU A O 1
ATOM 668 N N . ALA A 1 87 ? -8.901 -6.443 2.455 1.00 94.56 87 ALA A N 1
ATOM 669 C CA . ALA A 1 87 ? -9.195 -5.363 3.389 1.00 94.56 87 ALA A CA 1
ATOM 670 C C . ALA A 1 87 ? -10.593 -5.515 4.004 1.00 94.56 87 ALA A C 1
ATOM 672 O O . ALA A 1 87 ? -10.753 -5.392 5.217 1.00 94.56 87 ALA A O 1
ATOM 673 N N . ARG A 1 88 ? -11.590 -5.877 3.190 1.00 95.00 88 ARG A N 1
ATOM 674 C CA . ARG A 1 88 ? -12.946 -6.164 3.664 1.00 95.00 88 ARG A CA 1
ATOM 675 C C . ARG A 1 88 ? -12.987 -7.369 4.601 1.00 95.00 88 ARG A C 1
ATOM 677 O O . ARG A 1 88 ? -13.614 -7.290 5.652 1.00 95.00 88 ARG A O 1
ATOM 684 N N . LEU A 1 89 ? -12.347 -8.473 4.218 1.00 93.31 89 LEU A N 1
ATOM 685 C CA . LEU A 1 89 ? -12.369 -9.729 4.969 1.00 93.31 89 LEU A CA 1
ATOM 686 C C . LEU A 1 89 ? -11.735 -9.579 6.358 1.00 93.31 89 LEU A C 1
ATOM 688 O O . LEU A 1 89 ? -12.241 -10.135 7.329 1.00 93.31 89 LEU A O 1
ATOM 692 N N . ARG A 1 90 ? -10.631 -8.832 6.448 1.00 93.19 90 ARG A N 1
ATOM 693 C CA . ARG A 1 90 ? -9.839 -8.675 7.679 1.00 93.19 90 ARG A CA 1
ATOM 694 C C . ARG A 1 90 ? -10.17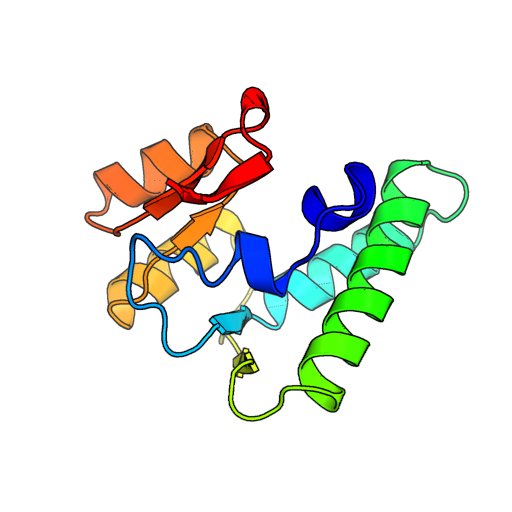5 -7.415 8.477 1.00 93.19 90 ARG A C 1
ATOM 696 O O . ARG A 1 90 ? -9.601 -7.216 9.544 1.00 93.19 90 ARG A O 1
ATOM 703 N N . GLY A 1 91 ? -11.076 -6.569 7.973 1.00 92.94 91 GLY A N 1
ATOM 704 C CA . GLY A 1 91 ? -11.410 -5.285 8.592 1.00 92.94 91 GLY A CA 1
ATOM 705 C C . GLY A 1 91 ? -10.258 -4.277 8.550 1.00 92.94 91 GLY A C 1
ATOM 706 O O . GLY A 1 91 ? -10.104 -3.481 9.473 1.00 92.94 91 GLY A O 1
ATOM 707 N N . TYR A 1 92 ? -9.417 -4.329 7.514 1.00 94.62 92 TYR A N 1
ATOM 708 C CA . TYR A 1 92 ? -8.334 -3.367 7.334 1.00 94.62 92 TYR A CA 1
ATOM 709 C C . TYR A 1 92 ? -8.815 -2.082 6.673 1.00 94.62 92 TYR A C 1
ATOM 711 O O . TYR A 1 92 ? -9.768 -2.059 5.894 1.00 94.62 92 TYR A O 1
ATOM 719 N N . ILE A 1 93 ? -8.061 -1.019 6.936 1.00 93.50 93 ILE A N 1
ATOM 720 C CA . ILE A 1 93 ? -8.187 0.248 6.234 1.00 93.50 93 ILE A CA 1
ATOM 721 C C . ILE A 1 93 ? -7.269 0.205 5.011 1.00 93.50 93 ILE A C 1
ATOM 723 O O . ILE A 1 93 ? -6.072 -0.064 5.123 1.00 93.50 93 ILE A O 1
ATOM 727 N N . LEU A 1 94 ? -7.817 0.485 3.832 1.00 94.44 94 LEU A N 1
ATOM 728 C CA . LEU A 1 94 ? -7.053 0.489 2.592 1.00 94.44 94 LEU A CA 1
ATOM 729 C C . LEU A 1 94 ? -6.370 1.847 2.392 1.00 94.44 94 LEU A C 1
ATOM 731 O O . LEU A 1 94 ? -7.037 2.871 2.276 1.00 94.44 94 LEU A O 1
ATOM 735 N N . ALA A 1 95 ? -5.043 1.873 2.289 1.00 92.75 95 ALA A N 1
ATOM 736 C CA . ALA A 1 95 ? -4.304 3.083 1.933 1.00 92.75 95 ALA A CA 1
ATOM 737 C C . ALA A 1 95 ? -4.032 3.124 0.422 1.00 92.75 95 ALA A C 1
ATOM 739 O O . ALA A 1 95 ? -3.319 2.273 -0.107 1.00 92.75 95 ALA A O 1
ATOM 740 N N . THR A 1 96 ? -4.568 4.123 -0.288 1.00 92.56 96 THR A N 1
ATOM 741 C CA . THR A 1 96 ? -4.356 4.252 -1.740 1.00 92.56 96 THR A CA 1
ATOM 742 C C . THR A 1 96 ? -4.279 5.702 -2.218 1.00 92.56 96 THR A C 1
ATOM 744 O O . THR A 1 96 ? -4.856 6.621 -1.635 1.00 92.56 96 THR A O 1
ATOM 747 N N . ALA A 1 97 ? -3.546 5.918 -3.311 1.00 89.56 97 ALA A N 1
ATOM 748 C CA . ALA A 1 97 ? -3.511 7.179 -4.056 1.00 89.56 97 ALA A CA 1
ATOM 749 C C . ALA A 1 97 ? -4.346 7.123 -5.352 1.00 89.56 97 ALA A C 1
ATOM 751 O O . ALA A 1 97 ? -4.359 8.094 -6.120 1.00 89.56 97 ALA A O 1
ATOM 752 N N . ASP A 1 98 ? -5.004 5.989 -5.608 1.00 90.56 98 ASP A N 1
ATOM 753 C CA . ASP A 1 98 ? -5.831 5.740 -6.782 1.00 90.56 98 ASP A CA 1
ATOM 754 C C . ASP A 1 98 ? -7.305 6.069 -6.490 1.00 90.56 98 ASP A C 1
ATOM 756 O O . ASP A 1 98 ? -7.894 5.617 -5.505 1.00 90.56 98 ASP A O 1
ATOM 760 N N . ARG A 1 99 ? -7.906 6.916 -7.334 1.00 91.75 99 ARG A N 1
ATOM 761 C CA . ARG A 1 99 ? -9.294 7.369 -7.159 1.00 91.75 99 ARG A CA 1
ATOM 762 C C . ARG A 1 99 ? -10.311 6.290 -7.513 1.00 91.75 99 ARG A C 1
ATOM 764 O O . ARG A 1 99 ? -11.395 6.294 -6.934 1.00 91.75 99 ARG A O 1
ATOM 771 N N . GLU A 1 100 ? -10.014 5.436 -8.481 1.00 93.31 100 GLU A N 1
ATOM 772 C CA . GLU A 1 100 ? -10.907 4.359 -8.897 1.00 93.31 100 GLU A CA 1
ATOM 773 C C . GLU A 1 100 ? -10.899 3.248 -7.857 1.00 93.31 100 GLU A C 1
ATOM 775 O O . GLU A 1 100 ? -11.971 2.843 -7.403 1.00 93.31 100 GLU A O 1
ATOM 780 N N . MET A 1 101 ? -9.712 2.863 -7.380 1.00 93.56 101 MET A N 1
ATOM 781 C CA . MET A 1 101 ? -9.571 1.907 -6.281 1.00 93.56 101 MET A CA 1
ATOM 782 C C . MET A 1 101 ? -10.295 2.400 -5.024 1.00 93.56 101 MET A C 1
ATOM 784 O O . MET A 1 101 ? -11.080 1.655 -4.442 1.00 93.56 101 MET A O 1
ATOM 788 N N . LYS A 1 102 ? -10.123 3.682 -4.657 1.00 94.94 102 LYS A N 1
ATOM 789 C CA . LYS A 1 102 ? -10.870 4.306 -3.554 1.00 94.94 102 LYS A CA 1
ATOM 790 C C . LYS A 1 102 ? -12.382 4.110 -3.717 1.00 94.94 102 LYS A C 1
ATOM 792 O O . LYS A 1 102 ? -13.037 3.608 -2.812 1.00 94.94 102 LYS A O 1
ATOM 797 N N . LYS A 1 103 ? -12.939 4.504 -4.869 1.00 95.50 103 LYS A N 1
ATOM 798 C CA . LYS A 1 103 ? -14.385 4.412 -5.128 1.00 95.50 103 LYS A CA 1
ATOM 799 C C . LYS A 1 103 ? -14.885 2.968 -5.056 1.00 95.50 103 LYS A C 1
ATOM 801 O O . LYS A 1 103 ? -15.988 2.732 -4.572 1.00 95.50 103 LYS A O 1
ATOM 806 N N . ARG A 1 104 ? -14.108 2.013 -5.574 1.00 95.62 104 ARG A N 1
ATOM 807 C CA . ARG A 1 104 ? -14.439 0.580 -5.535 1.00 95.62 104 ARG A CA 1
ATOM 808 C C . ARG A 1 104 ? -14.440 0.059 -4.097 1.00 95.62 104 ARG A C 1
ATOM 810 O O . ARG A 1 104 ? -15.406 -0.581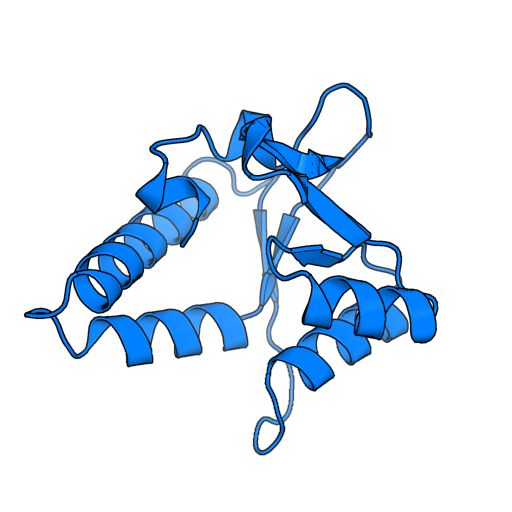 -3.700 1.00 95.62 104 ARG A O 1
ATOM 817 N N . ALA A 1 105 ? -13.419 0.402 -3.318 1.00 96.25 105 ALA A N 1
ATOM 818 C CA . ALA A 1 105 ? -13.299 0.033 -1.911 1.00 96.25 105 ALA A CA 1
ATOM 819 C C . ALA A 1 105 ? -14.457 0.583 -1.063 1.00 96.25 105 ALA A C 1
ATOM 821 O O . ALA A 1 105 ? -15.128 -0.184 -0.373 1.00 96.25 105 ALA A O 1
ATOM 822 N N . GLU A 1 106 ? -14.768 1.878 -1.192 1.00 95.94 106 GLU A N 1
ATOM 823 C CA . GLU A 1 106 ? -15.876 2.517 -0.466 1.00 95.94 106 GLU A CA 1
ATOM 824 C C . GLU A 1 106 ? -17.228 1.864 -0.802 1.00 95.94 106 GLU A C 1
ATOM 826 O O . GLU A 1 106 ? -18.021 1.585 0.095 1.00 95.94 106 GLU A O 1
ATOM 831 N N . LYS A 1 107 ? -17.480 1.532 -2.079 1.00 96.31 107 LYS A N 1
ATOM 832 C CA . LYS A 1 107 ? -18.691 0.795 -2.498 1.00 96.31 107 LYS A CA 1
ATOM 833 C C . LYS A 1 107 ? -18.800 -0.596 -1.871 1.00 96.31 107 LYS A C 1
ATOM 835 O O . LYS A 1 107 ? -19.904 -1.110 -1.732 1.00 96.31 107 LYS A O 1
ATOM 840 N N . MET A 1 108 ? -17.672 -1.208 -1.521 1.00 94.56 108 MET A N 1
ATOM 841 C CA . MET A 1 108 ? -17.608 -2.524 -0.884 1.00 94.56 108 MET A CA 1
ATOM 842 C C . MET A 1 108 ? -17.598 -2.447 0.650 1.00 94.56 108 MET A C 1
ATOM 844 O O . MET A 1 108 ? -17.464 -3.483 1.302 1.00 94.56 108 MET A O 1
ATOM 848 N N . GLY A 1 109 ? -17.764 -1.249 1.225 1.00 95.44 109 GLY A N 1
ATOM 849 C CA . GLY A 1 109 ? -17.788 -1.031 2.671 1.00 95.44 109 GLY A CA 1
ATOM 850 C C . GLY A 1 109 ? -16.408 -1.051 3.330 1.00 95.44 109 GLY A C 1
ATOM 851 O O . GLY A 1 109 ? -16.320 -1.264 4.534 1.00 95.44 109 GLY A O 1
ATOM 852 N N . VAL A 1 110 ? -15.334 -0.858 2.559 1.00 96.75 110 VAL A N 1
ATOM 853 C CA . VAL A 1 110 ? -13.961 -0.784 3.076 1.00 96.75 110 VAL A CA 1
ATOM 854 C C . VAL A 1 110 ? -13.621 0.666 3.401 1.00 96.75 110 VAL A C 1
ATOM 856 O O . VAL A 1 110 ? -13.803 1.551 2.561 1.00 96.75 110 VAL A O 1
ATOM 859 N N . GLU A 1 111 ? -13.104 0.919 4.605 1.00 93.62 111 GLU A N 1
ATOM 860 C CA . GLU A 1 111 ? -12.568 2.235 4.952 1.00 93.62 111 GLU A CA 1
ATOM 861 C C . GLU A 1 111 ? -11.296 2.507 4.140 1.00 93.62 111 GLU A C 1
ATOM 863 O O . GLU A 1 111 ? -10.433 1.640 3.997 1.00 93.62 111 GLU A O 1
ATOM 868 N N . VAL A 1 112 ? -11.161 3.727 3.615 1.00 92.94 112 VAL A N 1
ATOM 869 C CA . VAL A 1 112 ? -10.019 4.117 2.786 1.00 92.94 112 VAL A CA 1
ATOM 870 C C . VAL A 1 112 ? -9.310 5.324 3.381 1.00 92.94 112 VAL A C 1
ATOM 872 O O . VAL A 1 112 ? -9.929 6.360 3.618 1.00 92.94 112 VAL A O 1
ATOM 875 N N . LEU A 1 113 ? -7.990 5.220 3.525 1.00 90.12 113 LEU A N 1
ATOM 876 C CA . LEU A 1 113 ? -7.106 6.371 3.659 1.00 90.12 113 LEU A CA 1
ATOM 877 C C . LEU A 1 113 ? -6.653 6.802 2.275 1.00 90.12 113 LEU A C 1
ATOM 879 O O . LEU A 1 113 ? -5.908 6.093 1.591 1.00 90.12 113 LEU A O 1
ATOM 883 N N . PHE A 1 114 ? -7.102 7.979 1.849 1.00 87.94 114 PHE A N 1
ATOM 884 C CA . PHE A 1 114 ? -6.817 8.451 0.505 1.00 87.94 114 PHE A CA 1
ATOM 885 C C . PHE A 1 114 ? -5.692 9.478 0.502 1.00 87.94 114 PHE A C 1
ATOM 887 O O . PHE A 1 114 ? -5.805 10.561 1.080 1.00 87.94 114 PHE A O 1
ATOM 894 N N . LEU A 1 115 ? -4.621 9.184 -0.233 1.00 84.06 115 LEU A N 1
ATOM 895 C CA . LEU A 1 115 ? -3.503 10.108 -0.375 1.00 84.06 115 LEU A CA 1
ATOM 896 C C . LEU A 1 115 ? -3.893 11.269 -1.291 1.00 84.06 115 LEU A C 1
ATOM 898 O O . LEU A 1 115 ? -3.833 11.177 -2.524 1.00 84.06 115 LEU A O 1
ATOM 902 N N . ARG A 1 116 ? -4.271 12.411 -0.703 1.00 77.62 116 ARG A N 1
ATOM 903 C CA . ARG A 1 116 ? -4.513 13.623 -1.493 1.00 77.62 116 ARG A CA 1
ATOM 904 C C . ARG A 1 116 ? -3.191 14.150 -2.018 1.00 77.62 116 ARG A C 1
ATOM 906 O O . ARG A 1 116 ? -2.428 14.779 -1.292 1.00 77.62 116 ARG A O 1
ATOM 913 N N . ARG A 1 117 ? -2.979 13.979 -3.324 1.00 71.44 117 ARG A N 1
ATOM 914 C CA . ARG A 1 117 ? -1.750 14.386 -4.018 1.00 71.44 117 ARG A CA 1
ATOM 915 C C . ARG A 1 117 ? -1.312 15.826 -3.719 1.00 71.44 117 ARG A C 1
ATOM 917 O O . ARG A 1 117 ? -0.133 16.059 -3.493 1.00 71.44 117 ARG A O 1
ATOM 924 N N . ALA A 1 118 ? -2.265 16.757 -3.640 1.00 66.56 118 ALA A N 1
ATOM 925 C CA . ALA A 1 118 ? -2.009 18.167 -3.331 1.00 66.56 118 ALA A CA 1
ATOM 926 C C . ALA A 1 118 ? -1.556 18.432 -1.882 1.00 66.56 118 ALA A C 1
ATOM 928 O O . ALA A 1 118 ? -0.945 19.458 -1.622 1.00 66.56 118 ALA A O 1
ATOM 929 N N . LYS A 1 119 ? -1.879 17.537 -0.940 1.00 63.19 119 LYS A N 1
ATOM 930 C CA . LYS A 1 119 ? -1.566 17.697 0.488 1.00 63.19 119 LYS A CA 1
ATOM 931 C C . LYS A 1 119 ? -0.427 16.797 0.965 1.00 63.19 119 LYS A C 1
ATOM 933 O O . LYS A 1 119 ? 0.012 16.954 2.092 1.00 63.19 119 LYS A O 1
ATOM 938 N N . GLY A 1 120 ? -0.003 15.827 0.152 1.00 67.69 120 GLY A N 1
ATOM 939 C CA . GLY A 1 120 ? 1.073 14.898 0.505 1.00 67.69 120 GLY A CA 1
ATOM 940 C C . GLY A 1 120 ? 0.781 14.002 1.713 1.00 67.69 120 GLY A C 1
ATOM 941 O O . GLY A 1 120 ? 1.697 13.348 2.182 1.00 67.69 120 GLY A O 1
ATOM 942 N N . ARG A 1 121 ? -0.465 13.945 2.203 1.00 68.69 121 ARG A N 1
ATOM 943 C CA . ARG A 1 121 ? -0.861 13.180 3.395 1.00 68.69 121 ARG A CA 1
ATOM 944 C C . ARG A 1 121 ? -2.139 12.380 3.169 1.00 68.69 121 ARG A C 1
ATOM 946 O O . ARG A 1 121 ? -2.966 12.761 2.327 1.00 68.69 121 ARG A O 1
ATOM 953 N N . LEU A 1 122 ? -2.271 11.279 3.905 1.00 72.00 122 LEU A N 1
ATOM 954 C CA . LEU A 1 122 ? -3.494 10.485 3.963 1.00 72.00 122 LEU A CA 1
ATOM 955 C C . LEU A 1 122 ? -4.587 11.268 4.694 1.00 72.00 122 LEU A C 1
ATOM 957 O O . LEU A 1 122 ? -4.314 11.944 5.685 1.00 72.00 122 LEU A O 1
ATOM 961 N N . ILE A 1 123 ? -5.808 11.210 4.169 1.00 67.81 123 ILE A N 1
ATOM 962 C CA . ILE A 1 123 ? -7.009 11.797 4.773 1.00 67.81 123 ILE A CA 1
ATOM 963 C C . ILE A 1 123 ? -8.195 10.842 4.670 1.00 67.81 123 ILE A C 1
ATOM 965 O O . ILE A 1 123 ? -8.161 9.964 3.772 1.00 67.81 123 ILE A O 1
#

Organism: NCBI:txid1550241

Secondary structure (DSSP, 8-state):
-HHHHTT--HHHHHS-TTS----EEEEHHHHHHHHHHHT-TTSHHHHHHHHHHHHHHHHHHH-TTTEEEEPPP--SS-HHHH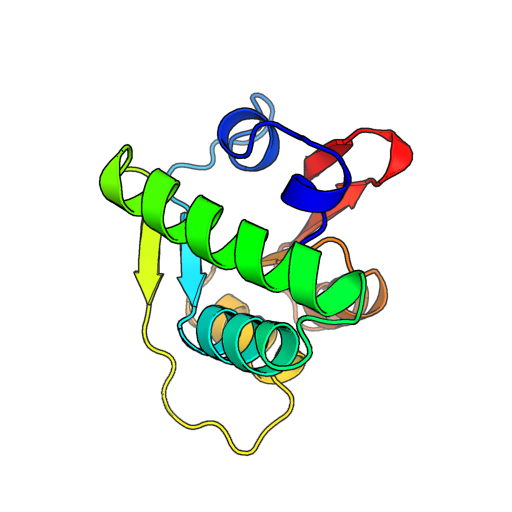HHHHHHHHTPPEEES-HHHHHHHHHTT--EEEEETTTTEE-

Sequence (123 aa):
MYIVEKRLNPIEVLFPAEKPICHVVIPDVVHNELQKLSADKASKKGVIAASAIILVEQILKTNPNLFSYIKIAGTHEDIDSVLIGEARLRGYILATADREMKKRAEKMGVEVLFLRRAKGRLI

Foldseek 3Di:
DLCQVVVHDPCCAQCPPVDHQQADEDEVVLLVVLVVQLVPVVDPSNVSSVVVNVVLVVCCVVPVRHYDYDYQPDDPDDPLVSQLVVCLVVVHEAEDQDPVSVVVSVVVVHHYQHQDSVVRHTD

pLDDT: mean 89.15, std 8.57, range [57.19, 96.75]

InterPro domains:
  IPR029060 PIN-like domain superfamily [SSF88723] (4-117)